Protein AF-A0A4U6VMH1-F1 (afdb_monomer_lite)

Structure (mmCIF, N/CA/C/O backbone):
data_AF-A0A4U6VMH1-F1
#
_entry.id   AF-A0A4U6VMH1-F1
#
loop_
_atom_site.group_PDB
_atom_site.id
_atom_site.type_symbol
_atom_site.label_atom_id
_atom_site.label_alt_id
_atom_site.label_comp_id
_atom_site.label_asym_id
_atom_site.label_entity_id
_atom_site.label_seq_id
_atom_site.pdbx_PDB_ins_code
_atom_site.Cartn_x
_atom_site.Cartn_y
_atom_site.Cartn_z
_atom_site.occupancy
_atom_site.B_iso_or_equiv
_atom_site.auth_seq_id
_atom_site.auth_comp_id
_atom_site.auth_asym_id
_atom_site.auth_atom_id
_atom_site.pdbx_PDB_model_num
ATOM 1 N N . MET A 1 1 ? 1.815 -6.160 -0.011 1.00 55.12 1 MET A N 1
ATOM 2 C CA . MET A 1 1 ? 1.585 -4.956 -0.851 1.00 55.12 1 MET A CA 1
ATOM 3 C C . MET A 1 1 ? 1.165 -3.756 -0.011 1.00 55.12 1 MET A C 1
ATOM 5 O O . MET A 1 1 ? 1.699 -2.674 -0.217 1.00 55.12 1 MET A O 1
ATOM 9 N N . ASP A 1 2 ? 0.278 -3.942 0.967 1.00 76.25 2 ASP A N 1
ATOM 10 C CA . ASP A 1 2 ? -0.292 -2.838 1.752 1.00 76.25 2 ASP A CA 1
ATOM 11 C C . ASP A 1 2 ? 0.710 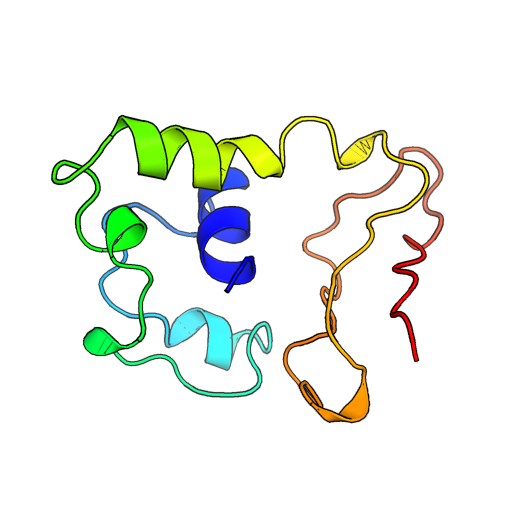-2.047 2.594 1.00 76.25 2 ASP A C 1
ATOM 13 O O . ASP A 1 2 ? 0.518 -0.854 2.789 1.00 76.25 2 ASP A O 1
ATOM 17 N N . VAL A 1 3 ? 1.822 -2.653 3.019 1.00 83.75 3 VAL A N 1
ATOM 18 C CA . VAL A 1 3 ? 2.832 -1.976 3.854 1.00 83.75 3 VAL A CA 1
ATOM 19 C C . VAL A 1 3 ? 3.334 -0.669 3.225 1.00 83.75 3 VAL A C 1
ATOM 21 O O . VAL A 1 3 ? 3.431 0.330 3.924 1.00 83.75 3 VAL A O 1
ATOM 24 N N . VAL A 1 4 ? 3.585 -0.624 1.909 1.00 89.50 4 VAL A N 1
ATOM 25 C CA . VAL A 1 4 ? 4.056 0.610 1.244 1.00 89.50 4 VAL A CA 1
ATOM 26 C C . VAL A 1 4 ? 3.016 1.725 1.360 1.00 89.50 4 VAL A C 1
ATOM 28 O O . VAL A 1 4 ? 3.344 2.836 1.767 1.00 89.50 4 VAL A O 1
ATOM 31 N N . TYR A 1 5 ? 1.757 1.437 1.031 1.00 91.00 5 TYR A N 1
ATOM 32 C CA . TYR A 1 5 ? 0.685 2.429 1.106 1.00 91.00 5 TYR A CA 1
ATOM 33 C C . TYR A 1 5 ? 0.330 2.804 2.551 1.00 91.00 5 TYR A C 1
ATOM 35 O O . TYR A 1 5 ? -0.029 3.952 2.799 1.00 91.00 5 TYR A O 1
ATOM 43 N N . GLY A 1 6 ? 0.487 1.879 3.500 1.00 89.19 6 GLY A N 1
ATOM 44 C CA . GLY A 1 6 ? 0.309 2.132 4.929 1.00 89.19 6 GLY A CA 1
ATOM 45 C C . GLY A 1 6 ? 1.378 3.066 5.493 1.00 89.19 6 GLY A C 1
ATOM 46 O O . GLY A 1 6 ? 1.059 4.006 6.216 1.00 89.19 6 GLY A O 1
ATOM 47 N N . GLU A 1 7 ? 2.643 2.890 5.110 1.00 88.62 7 GLU A N 1
ATOM 48 C CA . GLU A 1 7 ? 3.714 3.804 5.529 1.00 88.62 7 GLU A CA 1
ATOM 49 C C . GLU A 1 7 ? 3.600 5.184 4.860 1.00 88.62 7 GLU A C 1
ATOM 51 O O . GLU A 1 7 ? 3.933 6.196 5.483 1.00 88.62 7 GLU A O 1
ATOM 56 N N . VAL A 1 8 ? 3.061 5.256 3.634 1.00 91.06 8 VAL A N 1
ATOM 57 C CA . VAL A 1 8 ? 2.667 6.530 3.006 1.00 91.06 8 VAL A CA 1
ATOM 58 C C . VAL A 1 8 ? 1.520 7.188 3.782 1.00 91.06 8 VAL A C 1
ATOM 60 O O . VAL A 1 8 ? 1.588 8.385 4.052 1.00 91.06 8 VAL A O 1
ATOM 63 N N . TRP A 1 9 ? 0.494 6.428 4.186 1.00 92.19 9 TRP A N 1
ATOM 64 C CA . TRP A 1 9 ? -0.638 6.928 4.982 1.00 92.19 9 TRP A CA 1
ATOM 65 C C . TRP A 1 9 ? -0.191 7.535 6.317 1.00 92.19 9 TRP A C 1
ATOM 67 O O . TRP A 1 9 ? -0.601 8.640 6.665 1.00 92.19 9 TRP A O 1
ATOM 77 N N . VAL A 1 10 ? 0.704 6.853 7.036 1.00 87.75 10 VAL A N 1
ATOM 78 C CA . VAL A 1 10 ? 1.2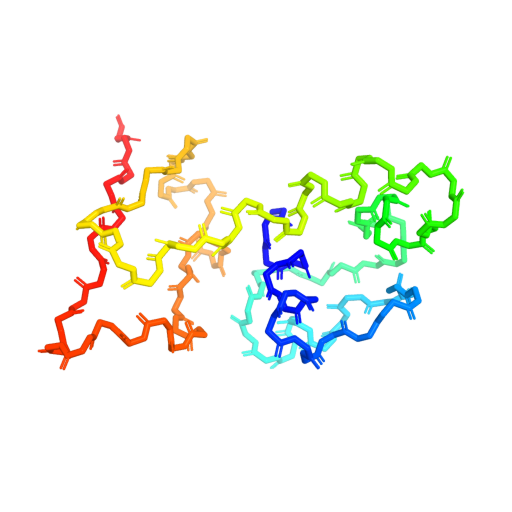50 7.327 8.323 1.00 87.75 10 VAL A CA 1
ATOM 79 C C . VAL A 1 10 ? 2.302 8.437 8.133 1.00 87.75 10 VAL A C 1
ATOM 81 O O . VAL A 1 10 ? 2.759 9.041 9.102 1.00 87.75 10 VAL A O 1
ATOM 84 N N . GLY A 1 11 ? 2.679 8.747 6.887 1.00 88.75 11 GLY A N 1
ATOM 85 C CA . GLY A 1 11 ? 3.623 9.813 6.546 1.00 88.75 11 GLY A CA 1
ATOM 86 C C . GLY A 1 11 ? 5.091 9.466 6.802 1.00 88.75 11 GLY A C 1
ATOM 87 O O . GLY A 1 11 ? 5.934 10.360 6.840 1.00 88.75 11 GLY A O 1
ATOM 88 N N . ARG A 1 12 ? 5.412 8.182 6.990 1.00 86.31 12 ARG A N 1
ATOM 89 C CA . ARG A 1 12 ? 6.781 7.691 7.229 1.00 86.31 12 ARG A CA 1
ATOM 90 C C . ARG A 1 12 ? 7.536 7.392 5.943 1.00 86.31 12 ARG A C 1
ATOM 92 O O . ARG A 1 12 ? 8.762 7.397 5.950 1.00 86.31 12 ARG A O 1
ATOM 99 N N . LEU A 1 13 ? 6.810 7.160 4.852 1.00 88.69 13 LEU A N 1
ATOM 100 C CA . LEU A 1 13 ? 7.382 6.922 3.536 1.00 88.69 13 LEU A CA 1
ATOM 101 C C . LEU A 1 13 ? 6.899 8.003 2.555 1.00 88.69 13 LEU A C 1
ATOM 103 O O . LEU A 1 13 ? 5.716 8.024 2.208 1.00 88.69 13 LEU A O 1
ATOM 107 N N . PRO A 1 14 ? 7.772 8.924 2.112 1.00 92.12 14 PRO A N 1
ATOM 108 C CA . PRO A 1 14 ? 7.379 9.982 1.190 1.00 92.12 14 PRO A CA 1
ATOM 109 C C . PRO A 1 14 ? 7.168 9.446 -0.232 1.00 92.12 14 PRO A C 1
ATOM 111 O O . PRO A 1 14 ? 7.853 8.531 -0.686 1.00 92.12 14 PRO A O 1
ATOM 114 N N . LEU A 1 15 ? 6.234 10.065 -0.955 1.00 93.62 15 LEU A N 1
ATOM 115 C CA . LEU A 1 15 ? 6.066 9.873 -2.396 1.00 93.62 15 LEU A CA 1
ATOM 116 C C . LEU A 1 15 ? 7.002 10.819 -3.179 1.00 93.62 15 LEU A C 1
ATOM 118 O O . LEU A 1 15 ? 7.211 11.950 -2.735 1.00 93.62 15 LEU A O 1
ATOM 122 N N . PRO A 1 16 ? 7.485 10.429 -4.374 1.00 94.81 16 PRO A N 1
ATOM 123 C CA . PRO A 1 16 ? 7.413 9.085 -4.947 1.00 94.81 16 PRO A CA 1
ATOM 124 C C . PRO A 1 16 ? 8.317 8.100 -4.195 1.00 94.81 16 PRO A C 1
ATOM 126 O O . PRO A 1 16 ? 9.441 8.431 -3.824 1.00 94.81 16 PRO A O 1
ATOM 129 N N . VAL A 1 17 ? 7.846 6.866 -4.024 1.00 91.50 17 VAL A N 1
ATOM 130 C CA . VAL A 1 17 ? 8.653 5.793 -3.429 1.00 91.50 17 VAL A CA 1
ATOM 131 C C . VAL A 1 17 ? 9.584 5.234 -4.497 1.00 91.50 17 VAL A C 1
ATOM 133 O O . VAL A 1 17 ? 9.129 4.654 -5.478 1.00 91.50 17 VAL A O 1
ATOM 136 N N . THR A 1 18 ? 10.890 5.414 -4.322 1.00 87.69 18 THR A N 1
ATOM 137 C CA . THR A 1 18 ? 11.899 5.000 -5.313 1.00 87.69 18 THR A CA 1
ATOM 138 C C . THR A 1 18 ? 12.609 3.699 -4.950 1.00 87.69 18 THR A C 1
ATOM 140 O O . THR A 1 18 ? 13.122 3.017 -5.836 1.00 87.69 18 THR A O 1
ATOM 143 N N . ASP A 1 19 ? 12.639 3.339 -3.666 1.00 80.88 19 ASP A N 1
ATOM 144 C CA . ASP A 1 19 ? 13.259 2.113 -3.173 1.00 80.88 19 ASP A CA 1
ATOM 145 C C . ASP A 1 19 ? 12.606 1.679 -1.853 1.00 80.88 19 ASP A C 1
ATOM 147 O O . ASP A 1 19 ? 12.384 2.497 -0.962 1.00 80.88 19 ASP A O 1
ATOM 151 N N . GLY A 1 20 ? 12.293 0.388 -1.713 1.00 76.00 20 GLY A N 1
ATOM 152 C CA . GLY A 1 20 ? 11.633 -0.169 -0.525 1.00 76.00 20 GLY A CA 1
ATOM 153 C C . GLY A 1 20 ? 12.598 -0.827 0.465 1.00 76.00 20 GLY A C 1
ATOM 154 O O . GLY A 1 20 ? 12.167 -1.534 1.376 1.00 76.00 20 GLY A O 1
ATOM 155 N N . ARG A 1 21 ? 13.913 -0.633 0.298 1.00 82.06 21 ARG A N 1
ATOM 156 C CA . ARG A 1 21 ? 14.953 -1.255 1.140 1.00 82.06 21 ARG A CA 1
ATOM 157 C C . ARG A 1 21 ? 14.829 -0.938 2.617 1.00 82.06 21 ARG A C 1
ATOM 159 O O . ARG A 1 21 ? 15.082 -1.817 3.436 1.00 82.06 21 ARG A O 1
ATOM 166 N N . GLU A 1 22 ? 14.453 0.288 2.960 1.00 80.06 22 GLU A N 1
ATOM 167 C CA . GLU A 1 22 ? 14.308 0.692 4.360 1.00 80.06 22 GLU A CA 1
ATOM 168 C C . GLU A 1 22 ? 13.217 -0.115 5.069 1.00 80.06 22 GLU A C 1
ATOM 170 O O . GLU A 1 22 ? 13.406 -0.513 6.214 1.00 80.06 22 GLU A O 1
ATOM 175 N N . LEU A 1 23 ? 12.142 -0.479 4.363 1.00 82.50 23 LEU A N 1
ATOM 176 C CA . LEU A 1 23 ? 11.076 -1.328 4.901 1.00 82.50 23 LEU A CA 1
ATOM 177 C C . LEU A 1 23 ? 11.587 -2.732 5.252 1.00 82.50 23 LEU A C 1
ATOM 179 O O . LEU A 1 23 ? 11.186 -3.307 6.261 1.00 82.50 23 LEU A O 1
ATOM 183 N N . PHE A 1 24 ? 12.513 -3.275 4.458 1.00 81.44 24 PHE A N 1
ATOM 184 C CA . PHE A 1 24 ? 13.181 -4.537 4.779 1.00 81.44 24 PHE A CA 1
ATOM 185 C C . PHE A 1 24 ? 14.124 -4.394 5.983 1.00 81.44 24 PHE A C 1
ATOM 187 O O . PHE A 1 24 ? 14.086 -5.221 6.891 1.00 81.44 24 PHE A O 1
ATOM 194 N N . THR A 1 25 ? 14.934 -3.332 6.031 1.00 81.50 25 THR A N 1
ATOM 195 C CA . THR A 1 25 ? 15.861 -3.066 7.148 1.00 81.50 25 THR A CA 1
ATOM 196 C C . THR A 1 25 ? 15.129 -2.887 8.480 1.00 81.50 25 THR A C 1
ATOM 198 O O . THR A 1 25 ? 15.610 -3.349 9.512 1.00 81.50 25 THR A O 1
ATOM 201 N N . LEU A 1 26 ? 13.949 -2.264 8.457 1.00 78.75 26 LEU A N 1
ATOM 202 C CA . LEU A 1 26 ? 13.074 -2.092 9.620 1.00 78.75 26 LEU A CA 1
ATOM 203 C C . LEU A 1 26 ? 12.297 -3.367 9.994 1.00 78.75 26 LEU A C 1
ATOM 205 O O . LEU A 1 26 ? 11.554 -3.364 10.972 1.00 78.75 26 LEU A O 1
ATOM 209 N N . GLY A 1 27 ? 12.450 -4.456 9.233 1.00 79.19 27 GLY A N 1
ATOM 210 C CA . GLY A 1 27 ? 11.747 -5.718 9.465 1.00 79.19 27 GLY A CA 1
ATOM 211 C C . GLY A 1 27 ? 10.259 -5.689 9.105 1.00 79.19 27 GLY A C 1
ATOM 212 O O . GLY A 1 27 ? 9.539 -6.614 9.469 1.00 79.19 27 GLY A O 1
ATOM 213 N N . LEU A 1 28 ? 9.797 -4.657 8.389 1.00 77.00 28 LEU A N 1
ATOM 214 C CA . LEU A 1 28 ? 8.408 -4.517 7.931 1.00 77.00 28 LEU A CA 1
ATOM 215 C C . LEU A 1 28 ? 8.102 -5.400 6.714 1.00 77.00 28 LEU A C 1
ATOM 217 O O . LEU A 1 28 ? 6.939 -5.637 6.397 1.00 77.00 28 LEU A O 1
ATOM 221 N N . LEU A 1 29 ? 9.136 -5.884 6.021 1.00 77.44 29 LEU A N 1
ATOM 222 C CA . LEU A 1 29 ? 9.014 -6.799 4.891 1.00 77.44 29 LEU A CA 1
ATOM 223 C C . LEU A 1 29 ? 9.941 -8.001 5.048 1.00 77.44 29 LEU A C 1
ATOM 225 O O . LEU A 1 29 ? 11.098 -7.877 5.445 1.00 77.44 29 LEU A O 1
ATOM 229 N N . GLY A 1 30 ? 9.446 -9.172 4.644 1.00 76.06 30 GLY A N 1
ATOM 230 C CA . GLY A 1 30 ? 10.220 -10.415 4.626 1.00 76.06 30 GLY A CA 1
ATOM 231 C C . GLY A 1 30 ? 11.247 -10.515 3.495 1.00 76.06 30 GLY A C 1
ATOM 232 O O . GLY A 1 30 ? 12.101 -11.401 3.528 1.00 76.06 30 GLY A O 1
ATOM 233 N N . ALA A 1 31 ? 11.169 -9.620 2.512 1.00 80.75 31 ALA A N 1
ATOM 234 C CA . ALA A 1 31 ? 12.055 -9.554 1.361 1.00 80.75 31 ALA A CA 1
ATOM 235 C C . ALA A 1 31 ? 12.353 -8.096 0.999 1.00 80.75 31 ALA A C 1
ATOM 237 O O . ALA A 1 31 ? 11.580 -7.184 1.294 1.00 80.75 31 ALA A O 1
ATOM 238 N N . LYS A 1 32 ? 13.498 -7.891 0.353 1.00 84.56 32 LYS A N 1
ATOM 239 C CA . LYS A 1 32 ? 13.916 -6.590 -0.156 1.00 84.56 32 LYS A CA 1
ATOM 240 C C . LYS A 1 32 ? 13.090 -6.250 -1.397 1.00 84.56 32 LYS A C 1
ATOM 242 O O . LYS A 1 32 ? 13.152 -6.997 -2.365 1.00 84.56 32 LYS A O 1
ATOM 247 N N . LEU A 1 33 ? 12.376 -5.127 -1.371 1.00 83.75 33 LEU A N 1
ATOM 248 C CA . LEU A 1 33 ? 11.773 -4.552 -2.575 1.00 83.75 33 LEU A CA 1
ATOM 249 C C . LEU A 1 33 ? 12.832 -3.730 -3.305 1.00 83.75 33 LEU A C 1
ATOM 251 O O . LEU A 1 33 ? 13.387 -2.793 -2.727 1.00 83.75 33 LEU A O 1
ATOM 255 N N . GLY A 1 34 ? 13.135 -4.099 -4.544 1.00 86.25 34 GLY A N 1
ATOM 256 C CA . GLY A 1 34 ? 13.846 -3.234 -5.473 1.00 86.25 34 GLY A CA 1
ATOM 257 C C . GLY A 1 34 ? 12.924 -2.160 -6.064 1.00 86.25 34 GLY A C 1
ATOM 258 O O . GLY A 1 34 ? 11.719 -2.172 -5.815 1.00 86.25 34 GLY A O 1
ATOM 259 N N . PRO A 1 35 ? 13.471 -1.240 -6.877 1.00 85.94 35 PRO A N 1
ATOM 260 C CA . PRO A 1 35 ? 12.691 -0.178 -7.517 1.00 85.94 35 PRO A CA 1
ATOM 261 C C . PRO A 1 35 ? 11.511 -0.696 -8.353 1.00 85.94 35 PRO A C 1
ATOM 263 O O . PRO A 1 35 ? 10.434 -0.107 -8.322 1.00 85.94 35 PRO A O 1
ATOM 266 N N . ASP A 1 36 ? 11.695 -1.822 -9.046 1.00 88.62 36 ASP A N 1
ATOM 267 C CA . ASP A 1 36 ? 10.665 -2.435 -9.897 1.00 88.62 36 ASP A CA 1
ATOM 268 C C . ASP A 1 36 ? 9.598 -3.208 -9.100 1.00 88.62 36 ASP A C 1
ATOM 270 O O . ASP A 1 36 ? 8.531 -3.511 -9.631 1.00 88.62 36 ASP A O 1
ATOM 274 N N . ASP A 1 37 ? 9.858 -3.493 -7.820 1.00 87.62 37 ASP A N 1
ATOM 275 C CA . ASP A 1 37 ? 8.922 -4.183 -6.925 1.00 87.62 37 ASP A CA 1
ATOM 276 C C . ASP A 1 37 ? 8.006 -3.197 -6.172 1.00 87.62 37 ASP A C 1
ATOM 278 O O . ASP A 1 37 ? 7.065 -3.606 -5.484 1.00 87.62 37 ASP A O 1
ATOM 282 N N . VAL A 1 38 ? 8.276 -1.888 -6.270 1.00 89.94 38 VAL A N 1
ATOM 283 C CA . VAL A 1 38 ? 7.456 -0.845 -5.643 1.00 89.94 38 VAL A CA 1
ATOM 284 C C . VAL A 1 38 ? 6.115 -0.729 -6.380 1.00 89.94 38 VAL A C 1
ATOM 286 O O . VAL A 1 38 ? 6.089 -0.646 -7.611 1.00 89.94 38 VAL A O 1
ATOM 289 N N . PRO A 1 39 ? 4.979 -0.642 -5.659 1.00 90.94 39 PRO A N 1
ATOM 290 C CA . PRO A 1 39 ? 3.683 -0.418 -6.280 1.00 90.94 39 PRO A CA 1
ATOM 291 C C . PRO A 1 39 ? 3.700 0.801 -7.220 1.00 90.94 39 PRO A C 1
ATOM 293 O O . PRO A 1 39 ? 4.117 1.894 -6.820 1.00 90.94 39 PRO A O 1
ATOM 296 N N . PRO A 1 40 ? 3.191 0.680 -8.456 1.00 91.62 40 PRO A N 1
ATOM 297 C CA . PRO A 1 40 ? 3.405 1.692 -9.485 1.00 91.62 40 PRO A CA 1
ATOM 298 C C . PRO A 1 40 ? 2.756 3.041 -9.165 1.00 91.62 40 PRO A C 1
ATOM 300 O O . PRO A 1 40 ? 3.267 4.071 -9.599 1.00 91.62 40 PRO A O 1
ATOM 303 N N . PHE A 1 41 ? 1.660 3.063 -8.398 1.00 93.88 41 PHE A N 1
ATOM 304 C CA . PHE A 1 41 ? 1.026 4.319 -7.977 1.00 93.88 41 PHE A CA 1
ATOM 305 C C . PHE A 1 41 ? 1.810 5.026 -6.866 1.00 93.88 41 PHE A C 1
ATOM 307 O O . PHE A 1 41 ? 1.702 6.238 -6.735 1.00 93.88 41 PHE A O 1
ATOM 314 N N . ALA A 1 42 ? 2.613 4.293 -6.086 1.00 92.94 42 ALA A N 1
ATOM 315 C CA . ALA A 1 42 ? 3.522 4.882 -5.106 1.00 92.94 42 ALA A CA 1
ATOM 316 C C . ALA A 1 42 ? 4.822 5.370 -5.771 1.00 92.94 42 ALA A C 1
ATOM 318 O O . ALA A 1 42 ? 5.332 6.433 -5.425 1.00 92.94 42 ALA A O 1
ATOM 319 N N . ALA A 1 43 ? 5.326 4.633 -6.766 1.00 93.88 43 ALA A N 1
ATOM 320 C CA . ALA A 1 43 ? 6.508 5.024 -7.535 1.00 93.88 43 ALA A CA 1
ATOM 321 C C . ALA A 1 43 ? 6.247 6.205 -8.489 1.00 93.88 43 ALA A C 1
ATOM 323 O O . ALA A 1 43 ? 7.129 7.028 -8.724 1.00 93.88 43 ALA A O 1
ATOM 324 N N . ARG A 1 44 ? 5.035 6.300 -9.055 1.00 94.88 44 ARG A N 1
ATOM 325 C CA . ARG A 1 44 ? 4.625 7.349 -10.005 1.00 94.88 44 ARG A CA 1
ATOM 326 C C . ARG A 1 44 ? 3.257 7.923 -9.610 1.00 94.88 44 ARG A C 1
ATOM 328 O O . ARG A 1 44 ? 2.255 7.584 -10.245 1.00 94.88 44 ARG A O 1
ATOM 335 N N . PRO A 1 45 ? 3.199 8.784 -8.578 1.00 94.25 45 PRO A N 1
ATOM 336 C CA . PRO A 1 45 ? 1.941 9.292 -8.023 1.00 94.25 45 PRO A CA 1
ATOM 337 C C . PRO A 1 45 ? 1.081 10.046 -9.048 1.00 94.25 45 PRO A C 1
ATOM 339 O O . PRO A 1 45 ? -0.146 9.938 -9.026 1.00 94.25 45 PRO A O 1
ATOM 342 N N . ASP A 1 46 ? 1.717 10.724 -10.004 1.00 96.06 46 ASP A N 1
ATOM 343 C CA . ASP A 1 46 ? 1.028 11.507 -11.036 1.00 96.06 46 ASP A CA 1
ATOM 344 C C . ASP A 1 46 ? 0.420 10.651 -12.155 1.00 96.06 46 ASP A C 1
ATOM 346 O O . ASP A 1 46 ? -0.448 11.119 -12.890 1.00 96.06 46 ASP A O 1
ATOM 350 N N . TRP A 1 47 ? 0.844 9.389 -12.302 1.00 94.38 47 TRP A N 1
ATOM 351 C CA . TRP A 1 47 ? 0.36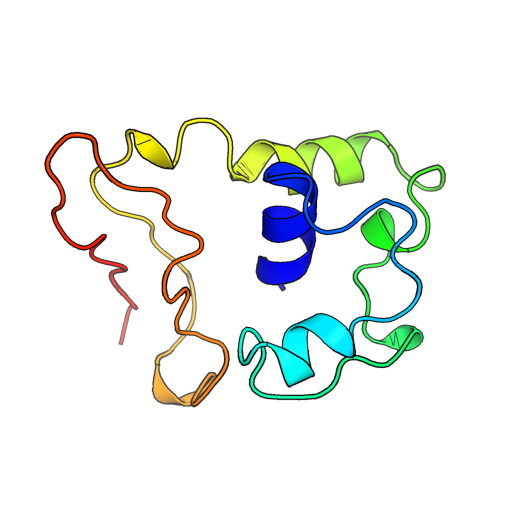6 8.526 -13.387 1.00 94.38 47 TRP A CA 1
ATOM 352 C C . TRP A 1 47 ? -1.108 8.151 -13.213 1.00 94.38 47 TRP A C 1
ATOM 354 O O . TRP A 1 47 ? -1.855 8.086 -14.190 1.00 94.38 47 TRP A O 1
ATOM 364 N N . CYS A 1 48 ? -1.540 7.927 -11.969 1.00 93.31 48 CYS A N 1
ATOM 365 C CA . CYS A 1 48 ? -2.952 7.754 -11.653 1.00 93.31 48 CYS A CA 1
ATOM 366 C C . CYS A 1 48 ? -3.288 8.217 -10.222 1.00 93.31 48 CYS A C 1
ATOM 368 O O . CYS A 1 48 ? -3.376 7.395 -9.301 1.00 93.31 48 CYS A O 1
ATOM 370 N N . PRO A 1 49 ? -3.548 9.524 -10.025 1.00 94.94 49 PRO A N 1
ATOM 371 C CA . PRO A 1 49 ? -3.818 10.091 -8.702 1.00 94.94 49 PRO A CA 1
ATOM 372 C C . PRO A 1 49 ? -5.050 9.491 -8.013 1.00 94.94 49 PRO A C 1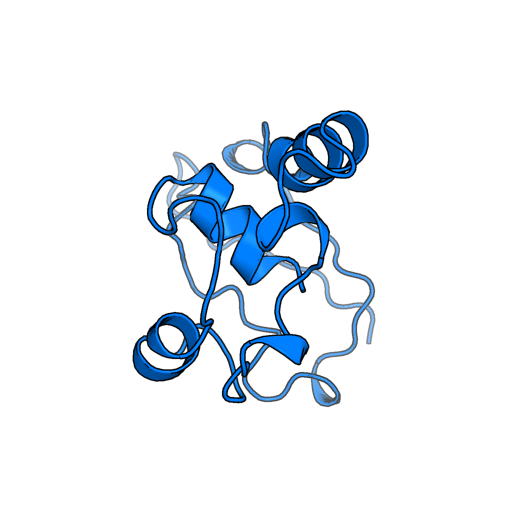
ATOM 374 O O . PRO A 1 49 ? -5.109 9.410 -6.788 1.00 94.94 49 PRO A O 1
ATOM 377 N N . VAL A 1 50 ? -6.039 9.035 -8.792 1.00 96.44 50 VAL A N 1
ATOM 378 C CA . VAL A 1 50 ? -7.262 8.409 -8.266 1.00 96.44 50 VAL A CA 1
ATOM 379 C C . VAL A 1 50 ? -6.957 7.057 -7.622 1.00 96.44 50 VAL A C 1
ATOM 381 O O . VAL A 1 50 ? -7.404 6.813 -6.501 1.00 96.44 50 VAL A O 1
ATOM 384 N N . PHE A 1 51 ? -6.166 6.201 -8.277 1.00 94.06 51 PHE A N 1
ATOM 385 C CA . PHE A 1 51 ? -5.787 4.911 -7.695 1.00 94.06 51 PHE A CA 1
ATOM 386 C C . PHE A 1 51 ? -4.797 5.064 -6.549 1.00 94.06 51 PHE A C 1
ATOM 388 O O . PHE A 1 51 ? -4.914 4.334 -5.567 1.00 94.06 51 PHE A O 1
ATOM 395 N N . LEU A 1 52 ? -3.890 6.043 -6.610 1.00 95.06 52 LEU A N 1
ATOM 396 C CA . LEU A 1 52 ? -3.063 6.393 -5.456 1.00 95.06 52 LEU A CA 1
ATOM 397 C C . LEU A 1 52 ? -3.941 6.761 -4.254 1.00 95.06 52 LEU A C 1
ATOM 399 O O . LEU A 1 52 ? -3.791 6.185 -3.179 1.00 95.06 52 LEU A O 1
ATOM 403 N N . LYS A 1 53 ? -4.895 7.680 -4.444 1.00 95.75 53 LYS A N 1
ATOM 404 C CA . LYS A 1 53 ? -5.804 8.113 -3.379 1.00 95.75 53 LYS A CA 1
ATOM 405 C C . LYS A 1 53 ? -6.603 6.944 -2.809 1.00 95.75 53 LYS A C 1
ATOM 407 O O . LYS A 1 53 ? -6.709 6.837 -1.594 1.00 95.75 53 LYS A O 1
ATOM 412 N N . ALA A 1 54 ? -7.149 6.074 -3.658 1.00 94.56 54 ALA A N 1
ATOM 413 C CA . ALA A 1 54 ? -7.882 4.893 -3.206 1.00 94.56 54 ALA A CA 1
ATOM 414 C C . ALA A 1 54 ? -6.987 3.933 -2.399 1.00 94.56 54 ALA A C 1
ATOM 416 O O . ALA A 1 54 ? -7.379 3.500 -1.320 1.00 94.56 54 ALA A O 1
ATOM 417 N N . SER A 1 55 ? -5.766 3.672 -2.879 1.00 93.62 55 SER A N 1
ATOM 418 C CA . SER A 1 55 ? -4.809 2.758 -2.233 1.00 93.62 55 SER A CA 1
ATOM 419 C C . SER A 1 55 ? -4.292 3.283 -0.891 1.00 93.62 55 SER A C 1
ATOM 421 O O . SER A 1 55 ? -3.956 2.500 -0.014 1.00 93.62 55 SER A O 1
ATOM 423 N N . VAL A 1 56 ? -4.218 4.606 -0.715 1.00 92.56 56 VAL A N 1
ATOM 424 C CA . VAL A 1 56 ? -3.798 5.238 0.547 1.00 92.56 56 VAL A CA 1
ATOM 425 C C . VAL A 1 56 ? -4.973 5.387 1.520 1.00 92.56 56 VAL A C 1
ATOM 427 O O . VAL A 1 56 ? -4.807 5.184 2.716 1.00 92.56 56 VAL A O 1
ATOM 430 N N . ARG A 1 57 ? -6.185 5.690 1.037 1.00 93.69 57 ARG A N 1
ATOM 431 C CA . ARG A 1 57 ? -7.369 5.866 1.900 1.00 93.69 57 ARG A CA 1
ATOM 432 C C . ARG A 1 57 ? -7.985 4.564 2.405 1.00 93.69 57 ARG A C 1
ATOM 434 O O . ARG A 1 57 ? -8.848 4.626 3.268 1.00 93.69 57 ARG A O 1
ATOM 441 N N . GLN A 1 58 ? -7.545 3.396 1.937 1.00 88.75 58 GLN A N 1
ATOM 442 C CA . GLN A 1 58 ? -7.987 2.121 2.521 1.00 88.75 58 GLN A CA 1
ATOM 443 C C . GLN A 1 58 ? -7.624 1.977 4.012 1.00 88.75 58 GLN A C 1
ATOM 445 O O . GLN A 1 58 ? -8.207 1.147 4.699 1.00 88.75 58 GLN A O 1
ATOM 450 N N . PHE A 1 59 ? -6.673 2.781 4.504 1.00 88.62 59 PHE A N 1
ATOM 451 C CA . PHE A 1 59 ? -6.268 2.825 5.911 1.00 88.62 59 PHE A CA 1
ATOM 452 C C . PHE A 1 59 ? -7.094 3.795 6.767 1.00 88.62 59 PHE A C 1
ATOM 454 O O . PHE A 1 59 ? -6.941 3.803 7.985 1.00 88.62 59 PHE A O 1
ATOM 461 N N . GLU A 1 60 ? -7.956 4.609 6.155 1.00 90.00 60 GLU A N 1
ATOM 462 C CA . GLU A 1 60 ? -8.802 5.574 6.858 1.00 90.00 60 GLU A CA 1
ATOM 463 C C . GLU A 1 60 ? -9.842 4.849 7.724 1.00 90.00 60 GLU A C 1
ATOM 465 O O . GLU A 1 60 ? -10.644 4.067 7.212 1.00 90.00 60 GLU A O 1
ATOM 470 N N . GLY A 1 61 ? -9.835 5.108 9.035 1.00 87.25 61 GLY A N 1
ATOM 471 C CA . GLY A 1 61 ? -10.784 4.522 9.984 1.00 87.25 61 GLY A CA 1
ATOM 472 C C . GLY A 1 61 ? -10.478 3.074 10.378 1.00 87.25 61 GLY A C 1
ATOM 473 O O . GLY A 1 61 ? -11.266 2.460 11.099 1.00 87.25 61 GLY A O 1
ATOM 474 N N . LEU A 1 62 ? -9.345 2.505 9.944 1.00 85.50 62 LEU A N 1
ATOM 475 C CA . LEU A 1 62 ? -8.920 1.174 10.392 1.00 85.50 62 LEU A CA 1
ATOM 476 C C . LEU A 1 62 ? -8.528 1.157 11.880 1.00 85.50 62 LEU A C 1
ATOM 478 O O . LEU A 1 62 ? -8.531 0.095 12.497 1.00 85.50 62 LEU A O 1
ATOM 482 N N . GLU A 1 63 ? -8.199 2.307 12.472 1.00 82.44 63 GLU A N 1
ATOM 483 C CA . GLU A 1 63 ? -7.886 2.460 13.897 1.00 82.44 63 GLU A CA 1
ATOM 484 C C . GLU A 1 63 ? -9.095 2.199 14.806 1.00 82.44 63 GLU A C 1
ATOM 486 O O . GLU A 1 63 ? -8.932 1.753 15.945 1.00 82.44 63 GLU A O 1
ATOM 491 N N . ASP A 1 64 ? -10.298 2.417 14.273 1.00 86.50 64 ASP A N 1
ATOM 492 C CA . ASP A 1 64 ? -11.572 2.205 14.957 1.00 86.50 64 ASP A CA 1
ATOM 493 C C . ASP A 1 64 ? -12.183 0.826 14.637 1.00 86.50 64 ASP A C 1
ATOM 495 O O . ASP A 1 64 ? -13.216 0.456 15.197 1.00 86.50 64 ASP A O 1
ATOM 499 N N . ALA A 1 65 ? -11.565 0.040 13.746 1.00 82.56 65 ALA A N 1
ATOM 500 C CA . ALA A 1 65 ? -12.091 -1.252 13.320 1.00 82.56 65 ALA A CA 1
ATOM 501 C C . ALA A 1 65 ? -11.843 -2.364 14.359 1.00 82.56 65 ALA A C 1
ATOM 503 O O . ALA A 1 65 ? -10.736 -2.538 14.881 1.00 82.56 65 ALA A O 1
ATOM 504 N N . ASP A 1 66 ? -12.864 -3.197 14.595 1.00 85.81 66 ASP A N 1
ATOM 505 C CA . ASP A 1 66 ? -12.783 -4.359 15.493 1.00 85.81 66 ASP A CA 1
ATOM 506 C C . ASP A 1 66 ? -11.898 -5.488 14.957 1.00 85.81 66 ASP A C 1
ATOM 508 O O . ASP A 1 66 ? -11.318 -6.243 15.738 1.00 85.81 66 ASP A O 1
ATOM 512 N N . ASN A 1 67 ? -11.787 -5.634 13.640 1.00 80.50 67 ASN A N 1
ATOM 513 C CA . ASN A 1 67 ? -10.918 -6.611 12.991 1.00 80.50 67 ASN A CA 1
ATOM 514 C C . ASN A 1 67 ? -10.569 -6.101 11.590 1.00 80.50 67 ASN A C 1
ATOM 516 O O . ASN A 1 67 ? -11.395 -5.457 10.945 1.00 80.50 67 ASN A O 1
ATOM 520 N N . VAL A 1 68 ? -9.379 -6.448 11.098 1.00 80.19 68 VAL A N 1
ATOM 521 C CA . VAL A 1 68 ? -8.991 -6.229 9.699 1.00 80.19 68 VAL A CA 1
ATOM 522 C C . VAL A 1 68 ? -8.784 -7.590 9.057 1.00 80.19 68 VAL A C 1
ATOM 524 O O . VAL A 1 68 ? -7.970 -8.386 9.522 1.00 80.19 68 VAL A O 1
ATOM 527 N N . LEU A 1 69 ? -9.554 -7.873 8.012 1.00 80.31 69 LEU A N 1
ATOM 528 C CA . LEU A 1 69 ? -9.461 -9.122 7.267 1.00 80.31 69 LEU A CA 1
ATOM 529 C C . LEU A 1 69 ? -8.542 -8.916 6.071 1.00 80.31 69 LEU A C 1
ATOM 531 O O . LEU A 1 69 ? -8.752 -8.001 5.277 1.00 80.31 69 LEU A O 1
ATOM 535 N N . VAL A 1 70 ? -7.549 -9.788 5.931 1.00 77.25 70 VAL A N 1
ATOM 536 C CA . VAL A 1 70 ? -6.641 -9.797 4.784 1.00 77.25 70 VAL A CA 1
ATOM 537 C C . VAL A 1 70 ? -6.808 -11.132 4.081 1.00 77.25 70 VAL A C 1
ATOM 539 O O . VAL A 1 70 ? -6.684 -12.184 4.705 1.00 77.25 70 VAL A O 1
ATOM 542 N N . ASN A 1 71 ? -7.103 -11.092 2.782 1.00 79.88 71 ASN A N 1
ATOM 543 C CA . ASN A 1 71 ? -7.216 -12.295 1.963 1.00 79.88 71 ASN A CA 1
ATOM 544 C C . ASN A 1 71 ? -5.819 -12.827 1.607 1.00 79.88 71 ASN A C 1
ATOM 546 O O . ASN A 1 71 ? -5.318 -12.619 0.504 1.00 79.88 71 ASN A O 1
ATOM 550 N N . SER A 1 72 ? -5.177 -13.448 2.588 1.00 72.06 72 SER A N 1
ATOM 551 C CA . SER A 1 72 ? -3.862 -14.076 2.502 1.00 72.06 72 SER A CA 1
ATOM 552 C C . SER A 1 72 ? -3.833 -15.293 3.433 1.00 72.06 72 SER A C 1
ATOM 554 O O . SER A 1 72 ? -4.733 -15.465 4.254 1.00 72.06 72 SER A O 1
ATOM 556 N N . PHE A 1 73 ? -2.792 -16.117 3.322 1.00 71.12 73 PHE A N 1
ATOM 557 C CA . PHE A 1 73 ? -2.570 -17.292 4.166 1.00 71.12 73 PHE A CA 1
ATOM 558 C C . PHE A 1 73 ? -1.267 -17.119 4.948 1.00 71.12 73 PHE A C 1
ATOM 560 O O . PHE A 1 73 ? -0.266 -16.644 4.407 1.00 71.12 73 PHE A O 1
ATOM 567 N N . HIS A 1 74 ? -1.256 -17.550 6.211 1.00 65.56 74 HIS A N 1
ATOM 568 C CA . HIS A 1 74 ? -0.123 -17.359 7.124 1.00 65.56 74 HIS A CA 1
ATOM 569 C C . HIS A 1 74 ? 1.196 -17.911 6.554 1.00 65.56 74 HIS A C 1
ATOM 571 O O . HIS A 1 74 ? 2.235 -17.252 6.610 1.00 65.56 74 HIS A O 1
ATOM 577 N N . ASP A 1 75 ? 1.141 -19.098 5.953 1.00 68.06 75 ASP A N 1
ATOM 578 C CA . ASP A 1 75 ? 2.328 -19.806 5.470 1.00 68.06 75 ASP A CA 1
ATOM 579 C C . ASP A 1 75 ? 2.874 -19.243 4.150 1.00 68.06 75 ASP A C 1
ATOM 581 O O . ASP A 1 75 ? 4.025 -19.503 3.799 1.00 68.06 75 ASP A O 1
ATOM 585 N N . MET A 1 76 ? 2.086 -18.430 3.434 1.00 62.31 76 MET A N 1
ATOM 586 C CA . MET A 1 76 ? 2.542 -17.741 2.223 1.00 62.31 76 MET A CA 1
ATOM 587 C C . MET A 1 76 ? 3.334 -16.467 2.530 1.00 62.31 76 MET A C 1
ATOM 589 O O . MET A 1 76 ? 4.132 -16.034 1.701 1.00 62.31 76 MET A O 1
ATOM 593 N N . GLU A 1 77 ? 3.171 -15.881 3.720 1.00 58.25 77 GLU A N 1
ATOM 594 C CA . GLU A 1 77 ? 3.863 -14.648 4.107 1.00 58.25 77 GLU A CA 1
ATOM 595 C C . GLU A 1 77 ? 4.663 -14.803 5.415 1.00 58.25 77 GLU A C 1
ATOM 597 O O . GLU A 1 77 ? 4.456 -14.047 6.372 1.00 58.25 77 GLU A O 1
ATOM 602 N N . PRO A 1 78 ? 5.658 -15.715 5.464 1.00 52.22 78 PRO A N 1
ATOM 603 C CA . PRO A 1 78 ? 6.328 -16.129 6.702 1.00 52.22 78 PRO A CA 1
ATOM 604 C C . PRO A 1 78 ? 7.088 -15.006 7.434 1.00 52.22 78 PRO A C 1
ATOM 606 O O . PRO A 1 78 ? 7.466 -15.171 8.594 1.00 52.22 78 PRO A O 1
ATOM 609 N N . LYS A 1 79 ? 7.303 -13.851 6.788 1.00 53.03 79 LYS A N 1
ATOM 610 C CA . LYS A 1 79 ? 7.871 -12.627 7.390 1.00 53.03 79 LYS A CA 1
ATOM 611 C C . LYS A 1 79 ? 7.199 -11.323 6.922 1.00 53.03 79 LYS A C 1
ATOM 613 O O . LYS A 1 79 ? 7.659 -10.252 7.289 1.00 53.03 79 LYS A O 1
ATOM 618 N N . GLY A 1 80 ? 6.144 -11.406 6.104 1.00 47.12 80 GLY A N 1
ATOM 619 C CA . GLY A 1 80 ? 5.483 -10.248 5.475 1.00 47.12 80 GLY A CA 1
ATOM 620 C C . GLY A 1 80 ? 4.005 -10.070 5.836 1.00 47.12 80 GLY A C 1
ATOM 621 O O . GLY A 1 80 ? 3.474 -8.989 5.619 1.00 47.12 80 GLY A O 1
ATOM 622 N N . GLY A 1 81 ? 3.366 -11.092 6.421 1.00 43.19 81 GLY A N 1
ATOM 623 C CA . GLY A 1 81 ? 1.947 -11.065 6.806 1.00 43.19 81 GLY A CA 1
ATOM 624 C C . GLY A 1 81 ? 1.716 -10.626 8.250 1.00 43.19 81 GLY A C 1
ATOM 625 O O . GLY A 1 81 ? 0.585 -10.467 8.703 1.00 43.19 81 GLY A O 1
ATOM 626 N N . ARG A 1 82 ? 2.798 -10.391 8.998 1.00 42.41 82 ARG A N 1
ATOM 627 C CA . ARG A 1 82 ? 2.716 -9.666 10.259 1.00 42.41 82 ARG A CA 1
ATOM 628 C C . ARG A 1 82 ? 2.821 -8.187 9.970 1.00 42.41 82 ARG A C 1
ATOM 630 O O . ARG A 1 82 ? 3.908 -7.620 9.960 1.00 42.41 82 ARG A O 1
ATOM 637 N N . LEU A 1 83 ? 1.662 -7.555 9.874 1.00 41.91 83 LEU A N 1
ATOM 638 C CA . LEU A 1 83 ? 1.513 -6.175 10.303 1.00 41.91 83 LEU A CA 1
ATOM 639 C C . LEU A 1 83 ? 1.753 -6.132 11.829 1.00 41.91 83 LEU A C 1
ATOM 641 O O . LEU A 1 83 ? 0.837 -5.953 12.626 1.00 41.91 83 LEU A O 1
ATOM 645 N N . TYR A 1 84 ? 2.990 -6.374 12.276 1.00 36.97 84 TYR A N 1
ATOM 646 C CA . TYR A 1 84 ? 3.403 -5.920 13.593 1.00 36.97 84 TYR A CA 1
ATOM 647 C C . TYR A 1 84 ? 3.491 -4.404 13.498 1.00 36.97 84 TYR A C 1
ATOM 649 O O . TYR A 1 84 ? 4.476 -3.853 13.027 1.00 36.97 84 TYR A O 1
ATOM 657 N N . GLY A 1 85 ? 2.442 -3.741 13.968 1.00 36.12 85 GLY A N 1
ATOM 658 C CA . GLY A 1 85 ? 2.647 -2.571 14.801 1.00 36.12 85 GLY A CA 1
ATOM 659 C C . GLY A 1 85 ? 3.412 -1.408 14.175 1.00 36.12 85 GLY A C 1
ATOM 660 O O . GLY A 1 85 ? 4.203 -0.777 14.874 1.00 36.12 85 GLY A O 1
ATOM 661 N N . THR A 1 86 ? 3.047 -0.966 12.969 1.00 33.06 86 THR A N 1
ATOM 662 C CA . THR A 1 86 ? 2.754 0.470 12.929 1.00 33.06 86 THR A CA 1
ATOM 663 C C . THR A 1 86 ? 1.518 0.614 13.794 1.00 33.06 86 THR A C 1
ATOM 665 O O . THR A 1 86 ? 0.4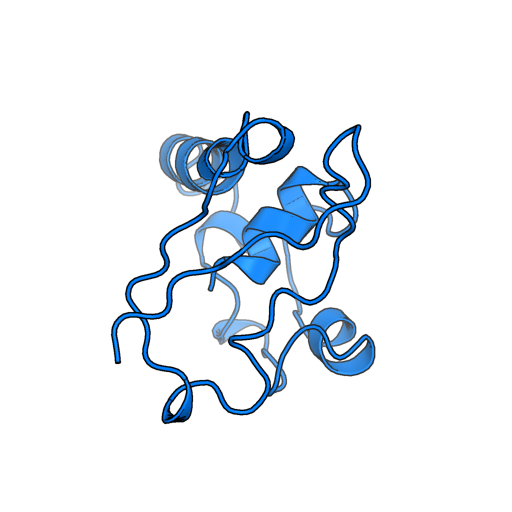44 0.146 13.440 1.00 33.06 86 THR A O 1
ATOM 668 N N . ASN A 1 87 ? 1.771 1.056 15.023 1.00 38.69 87 ASN A N 1
ATOM 669 C CA . ASN A 1 87 ? 0.872 1.129 16.158 1.00 38.69 87 ASN A CA 1
ATOM 670 C C . ASN A 1 87 ? -0.403 1.908 15.786 1.00 38.69 87 ASN A C 1
ATOM 672 O O . ASN A 1 87 ? -0.557 3.070 16.142 1.00 38.69 87 ASN A O 1
ATOM 676 N N . MET A 1 88 ? -1.322 1.260 15.072 1.00 40.69 88 MET A N 1
ATOM 677 C CA . MET A 1 88 ? -2.743 1.582 15.037 1.00 40.69 88 MET A CA 1
ATOM 678 C C . MET A 1 88 ? -3.270 1.118 16.391 1.00 40.69 88 MET A C 1
ATOM 680 O O . MET A 1 88 ? -3.939 0.092 16.507 1.00 40.69 88 MET A O 1
ATOM 684 N N . ALA A 1 89 ? -2.788 1.775 17.447 1.00 35.81 89 ALA A N 1
ATOM 685 C CA . ALA A 1 89 ? -3.185 1.484 18.800 1.00 35.81 89 ALA A CA 1
ATOM 686 C C . ALA A 1 89 ? -4.681 1.744 18.849 1.00 35.81 89 ALA A C 1
ATOM 688 O O . ALA A 1 89 ? -5.115 2.895 18.761 1.00 35.81 89 ALA A O 1
ATOM 689 N N . ARG A 1 90 ? -5.470 0.683 19.025 1.00 41.44 90 ARG A N 1
ATOM 690 C CA . ARG A 1 90 ? -6.786 0.883 19.603 1.00 41.44 90 ARG A CA 1
ATOM 691 C C . ARG A 1 90 ? -6.616 1.729 20.850 1.00 41.44 90 ARG A C 1
ATOM 693 O O . ARG A 1 90 ? -5.680 1.529 21.629 1.00 41.44 90 ARG A O 1
ATOM 700 N N . LYS A 1 91 ? -7.563 2.630 21.081 1.00 45.47 91 LYS A N 1
ATOM 701 C CA . LYS A 1 91 ? -7.611 3.454 22.294 1.00 45.47 91 LYS A CA 1
ATOM 702 C C . LYS A 1 91 ? -7.567 2.614 23.587 1.00 45.47 91 LYS A C 1
ATOM 704 O O . LYS A 1 91 ? -7.253 3.149 24.644 1.00 45.47 91 LYS A O 1
ATOM 709 N N . ASP A 1 92 ? -7.863 1.312 23.498 1.00 50.19 92 ASP A N 1
ATOM 710 C CA . ASP A 1 92 ? -7.888 0.339 24.594 1.00 50.19 92 ASP A CA 1
ATOM 711 C C . ASP A 1 92 ? -6.668 -0.608 24.671 1.00 50.19 92 ASP A C 1
ATOM 713 O O . ASP A 1 92 ? -6.651 -1.505 25.515 1.00 50.19 92 ASP A O 1
ATOM 717 N N . ASN A 1 93 ? -5.642 -0.409 23.833 1.00 44.47 93 ASN A N 1
ATOM 718 C CA . ASN A 1 93 ? -4.390 -1.176 23.837 1.00 44.47 93 ASN A CA 1
ATOM 719 C C . ASN A 1 93 ? -4.561 -2.703 23.628 1.00 44.47 93 ASN A C 1
ATOM 721 O O . ASN A 1 93 ? -3.697 -3.486 24.035 1.00 44.47 93 ASN A O 1
ATOM 725 N N . ARG A 1 94 ? -5.664 -3.155 23.010 1.00 40.62 94 ARG A N 1
ATOM 726 C CA . ARG A 1 94 ? -5.854 -4.566 22.629 1.00 40.62 94 ARG A CA 1
ATOM 727 C C . ARG A 1 94 ? -5.207 -4.870 21.272 1.00 40.62 94 ARG A C 1
ATOM 729 O O . ARG A 1 94 ? -5.229 -4.016 20.387 1.00 40.62 94 ARG A O 1
ATOM 736 N N . PRO A 1 95 ? -4.642 -6.077 21.074 1.00 41.19 95 PRO A N 1
ATOM 737 C CA . PRO A 1 95 ? -4.074 -6.456 19.786 1.00 41.19 95 PRO A CA 1
ATOM 738 C C . PRO A 1 95 ? -5.175 -6.540 18.721 1.00 41.19 95 PRO A C 1
ATOM 740 O O . PRO A 1 95 ? -6.228 -7.133 18.958 1.00 41.19 95 PRO A O 1
ATOM 743 N N . ASN A 1 96 ? -4.913 -5.983 17.536 1.00 41.19 96 ASN A N 1
ATOM 744 C CA . ASN A 1 96 ? -5.774 -6.181 16.373 1.00 41.19 96 ASN A CA 1
ATOM 745 C C . ASN A 1 96 ? -5.753 -7.665 15.988 1.00 41.19 96 ASN A C 1
ATOM 747 O O . ASN A 1 96 ? -4.697 -8.217 15.670 1.00 41.19 96 ASN A O 1
ATOM 751 N N . LEU A 1 97 ? -6.916 -8.315 16.021 1.00 37.41 97 LEU A N 1
ATOM 752 C CA . LEU A 1 97 ? -7.069 -9.674 15.525 1.00 37.41 97 LEU A CA 1
ATOM 753 C C . LEU A 1 97 ? -7.228 -9.595 14.001 1.00 37.41 97 LEU A C 1
ATOM 755 O O . LEU A 1 97 ? -8.306 -9.321 13.477 1.00 37.41 97 LEU A O 1
ATOM 759 N N . ALA A 1 98 ? -6.128 -9.793 13.279 1.00 42.44 98 ALA A N 1
ATOM 760 C CA . ALA A 1 98 ? -6.203 -10.123 11.865 1.00 42.44 98 ALA A CA 1
ATOM 761 C C . ALA A 1 98 ? -6.694 -11.573 11.761 1.00 42.44 98 ALA A C 1
ATOM 763 O O . ALA A 1 98 ? -5.969 -12.499 12.131 1.00 42.44 98 ALA A O 1
ATOM 764 N N . ILE A 1 99 ? -7.933 -11.785 11.312 1.00 39.44 99 ILE A N 1
ATOM 765 C CA . ILE A 1 99 ? -8.397 -13.137 10.982 1.00 39.44 99 ILE A CA 1
ATOM 766 C C . ILE A 1 99 ? -7.818 -13.461 9.605 1.00 39.44 99 ILE A C 1
ATOM 768 O O . ILE A 1 99 ? -8.306 -12.989 8.579 1.00 39.44 99 ILE A O 1
ATOM 772 N N . ILE A 1 100 ? -6.738 -14.237 9.611 1.00 43.19 100 ILE A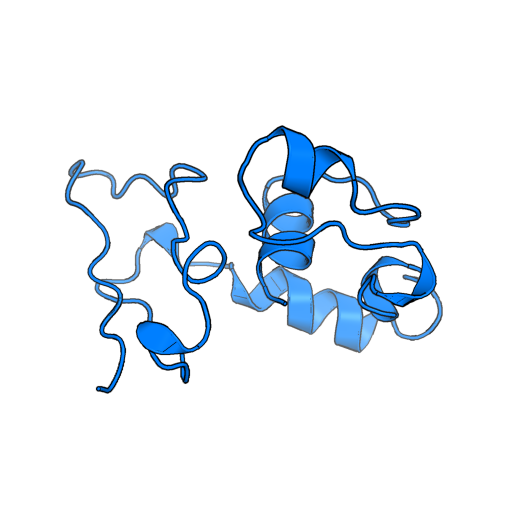 N 1
ATOM 773 C CA . ILE A 1 100 ? -6.165 -14.867 8.425 1.00 43.19 100 ILE A CA 1
ATOM 774 C C . ILE A 1 100 ? -7.037 -16.092 8.142 1.00 43.19 100 ILE A C 1
ATOM 776 O O . ILE A 1 100 ? -7.083 -17.016 8.958 1.00 43.19 100 ILE A O 1
ATOM 780 N N . LEU A 1 101 ? -7.778 -16.083 7.033 1.00 32.66 101 LEU A N 1
ATOM 781 C CA . LEU A 1 101 ? -8.519 -17.266 6.596 1.00 32.66 101 LEU A CA 1
ATOM 782 C C . LEU A 1 101 ? -7.483 -18.354 6.281 1.00 32.66 101 LEU A C 1
ATOM 784 O O . LEU A 1 101 ? -6.590 -18.139 5.469 1.00 32.66 101 LEU A O 1
ATOM 788 N N . SER A 1 102 ? -7.539 -19.448 7.041 1.00 35.12 102 SER A N 1
ATOM 789 C CA . SER A 1 102 ? -6.595 -20.574 6.987 1.00 35.12 102 SER A CA 1
ATOM 790 C C . SER A 1 102 ? -6.906 -21.518 5.836 1.00 35.12 102 SER A C 1
ATOM 792 O O . SER A 1 102 ? -8.110 -21.674 5.528 1.00 35.12 102 SER A O 1
#

Organism: Setaria viridis (NCBI:txid4556)

Foldseek 3Di:
DLLQLQCVLVVNQDPLRQFCQVCVVVLQAPDGDHRVNDDVCSNPVPVDVPVSCVSNCVCPCVLVDQADEDADACVVRVRNPDPPDPCSQNPVRDDHDHPHPD

Radius of gyration: 13.93 Å; chains: 1; bounding box: 29×32×38 Å

pLDDT: mean 74.55, std 20.53, range [32.66, 96.44]

Sequence (102 aa):
MDVVYGEVWVGRLPLPVTDGRELFTLGLLGAKLGPDDVPPFAARPDWCPVFLKASVRQFEGLEDADNVLVNSFHDMEPKGGRLYGTNMARKDNRPNLAIILS

Secondary structure (DSSP, 8-state):
-HHHHHHHHTTSSPSS----HHHHHTTS-SS---GGGS-HHHH-TTT-HHHHHHHHHTTTTGGG-SEEEES--GGG-TTTS----S----TT-PPPEEEE--